Protein AF-A0A3B9AC99-F1 (afdb_monomer_lite)

Foldseek 3Di:
DQFLDADDDPDDDDDPDPDDDPDPPDPPVCVVVVVLVVVLVVLLPDPDAFERAGPHHQHDVSVSVQVSHPHYHD

Secondary structure (DSSP, 8-state):
--EEE-----SS---S--S----SSS-HHHHHHHHHHHHHHHHHT-SS--EEE--SEE-THHHHHHHH-SEEE-

Radius of gyration: 14.72 Å; chains: 1; bounding box: 27×38×33 Å

Sequence (74 aa):
GKSFCAGANFGGDDAIDKKEDNDPEDNAFKKRSGRLYSEAVRLFRAKKPVVCAVQGAAIGGGLGLALVGDFRVA

pLDDT: mean 82.59, std 16.37, range [46.97, 97.44]

Structure (mmCIF, N/CA/C/O backbone):
data_AF-A0A3B9AC99-F1
#
_entry.id   AF-A0A3B9AC99-F1
#
loop_
_atom_site.group_PDB
_atom_site.id
_atom_site.type_symbol
_atom_site.label_atom_id
_atom_site.label_alt_id
_atom_site.label_comp_id
_atom_site.label_asym_id
_atom_site.label_entity_id
_atom_site.label_seq_id
_atom_site.pdbx_PDB_ins_code
_atom_site.Cartn_x
_atom_site.Cartn_y
_atom_site.Cartn_z
_atom_site.occupancy
_atom_site.B_iso_or_equiv
_atom_site.auth_seq_id
_atom_site.auth_comp_id
_atom_site.auth_asym_id
_atom_site.auth_atom_id
_atom_site.pdbx_PDB_model_num
ATOM 1 N N . GLY A 1 1 ? -10.979 -5.370 -8.888 1.00 78.69 1 GLY A N 1
ATOM 2 C CA . GLY A 1 1 ? -10.193 -5.363 -10.143 1.00 78.69 1 GLY A CA 1
ATOM 3 C C . GLY A 1 1 ? -9.120 -6.431 -10.064 1.00 78.69 1 GLY A C 1
ATOM 4 O O . GLY A 1 1 ? -9.079 -7.128 -9.065 1.00 78.69 1 GLY A O 1
ATOM 5 N N . LYS A 1 2 ? -8.262 -6.580 -11.083 1.00 92.25 2 LYS A N 1
ATOM 6 C CA . LYS A 1 2 ? -7.163 -7.574 -11.050 1.00 92.25 2 LYS A CA 1
ATOM 7 C C . LYS A 1 2 ? -6.040 -7.205 -10.068 1.00 92.25 2 LYS A C 1
ATOM 9 O O . LYS A 1 2 ? -5.354 -8.078 -9.550 1.00 92.25 2 LYS A O 1
ATOM 14 N N . SER A 1 3 ? -5.869 -5.915 -9.802 1.00 94.75 3 SER A N 1
ATOM 15 C CA . SER A 1 3 ? -4.889 -5.386 -8.853 1.00 94.75 3 SER A CA 1
ATOM 16 C C . SER A 1 3 ? -5.587 -4.447 -7.874 1.00 94.75 3 SER A C 1
ATOM 18 O O . SER A 1 3 ? -6.565 -3.794 -8.247 1.00 94.75 3 SER A O 1
ATOM 20 N N . PHE A 1 4 ? -5.076 -4.380 -6.645 1.00 95.75 4 PHE A N 1
ATOM 21 C CA . PHE A 1 4 ? -5.453 -3.351 -5.679 1.00 95.75 4 PHE A CA 1
ATOM 22 C C . PHE A 1 4 ? -4.815 -2.015 -6.074 1.00 95.75 4 PHE A C 1
ATOM 24 O O . PHE A 1 4 ? -5.513 -1.029 -6.287 1.00 95.75 4 PHE A O 1
ATOM 31 N N . CYS A 1 5 ? -3.488 -2.002 -6.238 1.00 94.81 5 CYS A N 1
ATOM 32 C CA . CYS A 1 5 ? -2.736 -0.838 -6.697 1.00 94.81 5 CYS A CA 1
ATOM 33 C C . CYS A 1 5 ? -1.414 -1.279 -7.343 1.00 94.81 5 CYS A C 1
ATOM 35 O O . CYS A 1 5 ? -0.653 -2.039 -6.746 1.00 94.81 5 CYS A O 1
ATOM 37 N N . ALA A 1 6 ? -1.130 -0.788 -8.552 1.00 94.12 6 ALA A N 1
ATOM 38 C CA . ALA A 1 6 ? 0.036 -1.184 -9.349 1.00 94.12 6 ALA A CA 1
ATOM 39 C C . ALA A 1 6 ? 1.249 -0.236 -9.218 1.00 94.12 6 ALA A C 1
ATOM 41 O O . ALA A 1 6 ? 2.222 -0.381 -9.953 1.00 94.12 6 ALA A O 1
ATOM 42 N N . GLY A 1 7 ? 1.210 0.717 -8.282 1.00 90.06 7 GLY A N 1
ATOM 43 C CA . GLY A 1 7 ? 2.289 1.683 -8.066 1.00 90.06 7 GLY A CA 1
ATOM 44 C C . GLY A 1 7 ? 2.149 2.956 -8.904 1.00 90.06 7 GLY A C 1
ATOM 45 O O . GLY A 1 7 ? 1.080 3.259 -9.432 1.00 90.06 7 GLY A O 1
ATOM 46 N N . ALA A 1 8 ? 3.223 3.743 -8.954 1.00 85.12 8 ALA A N 1
ATOM 47 C CA . ALA A 1 8 ? 3.236 5.020 -9.658 1.00 85.12 8 ALA A CA 1
ATOM 48 C C . ALA A 1 8 ? 3.330 4.824 -11.179 1.00 85.12 8 ALA A C 1
ATOM 50 O O . ALA A 1 8 ? 3.996 3.907 -11.659 1.00 85.12 8 ALA A O 1
ATOM 51 N N . ASN A 1 9 ? 2.685 5.715 -11.933 1.00 83.44 9 ASN A N 1
ATOM 52 C CA . ASN A 1 9 ? 2.815 5.755 -13.384 1.00 83.44 9 ASN A CA 1
ATOM 53 C C . ASN A 1 9 ? 4.107 6.492 -13.773 1.00 83.44 9 ASN A C 1
ATOM 55 O O . ASN A 1 9 ? 4.237 7.689 -13.521 1.00 83.44 9 ASN A 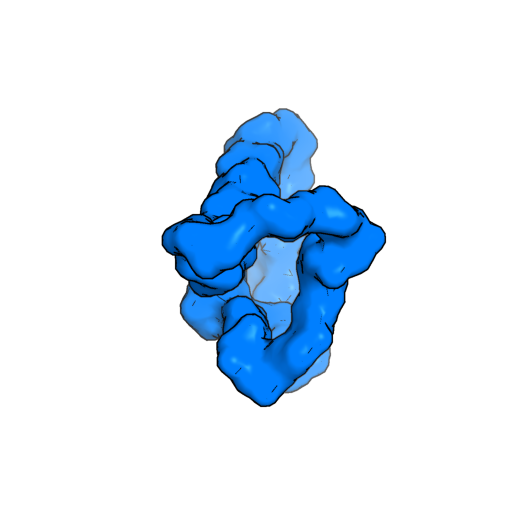O 1
ATOM 59 N N . PHE A 1 10 ? 5.044 5.775 -14.397 1.00 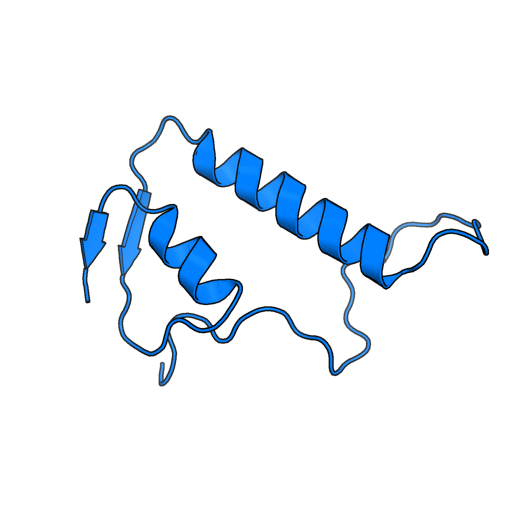77.88 10 PHE A N 1
ATOM 60 C CA . PHE A 1 10 ? 6.287 6.333 -14.948 1.00 77.88 10 PHE A CA 1
ATOM 61 C C . PHE A 1 10 ? 6.269 6.439 -16.482 1.00 77.88 10 PHE A C 1
ATOM 63 O O . PHE A 1 10 ? 7.234 6.925 -17.063 1.00 77.88 10 PHE A O 1
ATOM 70 N N . GLY A 1 11 ? 5.209 5.949 -17.136 1.00 71.81 11 GLY A N 1
ATOM 71 C CA . GLY A 1 11 ? 5.173 5.687 -18.577 1.00 71.81 11 GLY A CA 1
ATOM 72 C C . GLY A 1 11 ? 4.311 6.634 -19.413 1.00 71.81 11 GLY A C 1
ATOM 73 O O . GLY A 1 11 ? 4.162 6.382 -20.603 1.00 71.81 11 GLY A O 1
ATOM 74 N N . GLY A 1 12 ? 3.723 7.691 -18.847 1.00 57.84 12 GLY A N 1
ATOM 75 C CA . GLY A 1 12 ? 2.836 8.566 -19.615 1.00 57.84 12 GLY A CA 1
ATOM 76 C C . GLY A 1 12 ? 2.629 9.944 -19.000 1.00 57.84 12 GLY A C 1
ATOM 77 O O . GLY A 1 12 ? 2.654 10.104 -17.782 1.00 57.84 12 GLY A O 1
ATOM 78 N N . ASP A 1 13 ? 2.424 10.908 -19.889 1.00 64.12 13 ASP A N 1
ATOM 79 C CA . ASP A 1 13 ? 2.396 12.370 -19.750 1.00 64.12 13 ASP A CA 1
ATOM 80 C C . ASP A 1 13 ? 1.278 12.964 -18.849 1.00 64.12 13 ASP A C 1
ATOM 82 O O . ASP A 1 13 ? 0.851 14.102 -19.034 1.00 64.12 13 ASP A O 1
ATOM 86 N N . ASP A 1 14 ? 0.787 12.236 -17.841 1.00 55.88 14 ASP A N 1
ATOM 87 C CA . ASP A 1 14 ? -0.356 12.667 -17.025 1.00 55.88 14 ASP A CA 1
ATOM 88 C C . ASP A 1 14 ? 0.038 13.395 -15.722 1.00 55.88 14 ASP A C 1
ATOM 90 O O . ASP A 1 14 ? 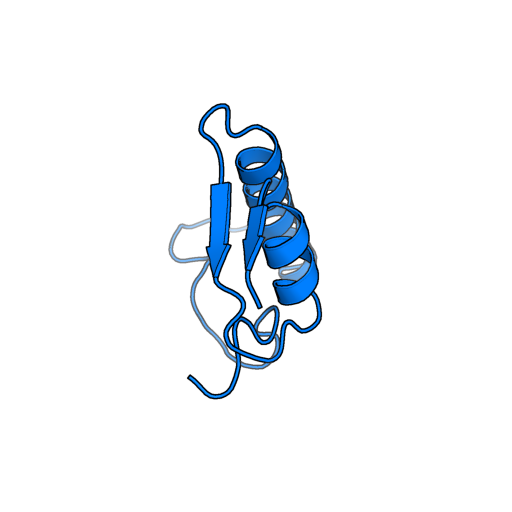0.353 12.816 -14.680 1.00 55.88 14 ASP A O 1
ATOM 94 N N . ALA A 1 15 ? -0.016 14.727 -15.814 1.00 52.84 15 ALA A N 1
ATOM 95 C CA . ALA A 1 15 ? -1.010 15.560 -15.121 1.00 52.84 15 ALA A CA 1
ATOM 96 C C . ALA A 1 15 ? -1.100 15.546 -13.576 1.00 52.84 15 ALA A C 1
ATOM 98 O O . ALA A 1 15 ? -2.194 15.654 -13.024 1.00 52.84 15 ALA A O 1
ATOM 99 N N . ILE A 1 16 ? 0.024 15.553 -12.851 1.00 52.25 16 ILE A N 1
ATOM 100 C CA . ILE A 1 16 ? 0.043 16.173 -11.498 1.00 52.25 16 ILE A CA 1
ATOM 101 C C . ILE A 1 16 ? 0.399 17.678 -11.596 1.00 52.25 16 ILE A C 1
ATOM 103 O O . ILE A 1 16 ? 0.258 18.430 -10.635 1.00 52.25 16 ILE A O 1
ATOM 107 N N . ASP A 1 17 ? 0.780 18.148 -12.788 1.00 49.62 17 ASP A N 1
ATOM 108 C CA . ASP A 1 17 ? 1.204 19.520 -13.071 1.00 49.62 17 ASP A CA 1
ATOM 109 C C . ASP A 1 17 ? 0.327 20.173 -14.151 1.00 49.62 17 ASP A C 1
ATOM 111 O O . ASP A 1 17 ? 0.679 20.223 -15.323 1.00 49.62 17 ASP A O 1
ATOM 115 N N . LYS A 1 18 ? -0.829 20.711 -13.754 1.00 46.97 18 LYS A N 1
ATOM 116 C CA . LYS A 1 18 ? -1.450 21.846 -14.463 1.00 46.97 18 LYS A CA 1
ATOM 117 C C . LYS A 1 18 ? -1.578 23.047 -13.533 1.00 46.97 18 LYS A C 1
ATOM 119 O O . LYS A 1 18 ? -2.640 23.656 -13.443 1.00 46.97 18 LYS A O 1
ATOM 124 N N . LYS A 1 19 ? -0.500 23.368 -12.818 1.00 47.91 19 LYS A N 1
ATOM 125 C CA . LYS A 1 19 ? -0.257 24.726 -12.330 1.00 47.91 19 LYS A CA 1
ATOM 126 C C . LYS A 1 19 ? 1.210 25.075 -12.542 1.00 47.91 19 LYS A C 1
ATOM 128 O O . LYS A 1 19 ? 2.091 24.290 -12.201 1.00 47.91 19 LYS A O 1
ATOM 133 N N . GLU A 1 20 ? 1.347 26.206 -13.222 1.00 58.44 20 GLU A N 1
ATOM 134 C CA . GLU A 1 20 ? 2.516 27.014 -13.556 1.00 58.44 20 GLU A CA 1
ATOM 135 C C . GLU A 1 20 ? 3.660 26.853 -12.560 1.00 58.44 20 GLU A C 1
ATOM 137 O O . GLU A 1 20 ? 3.402 26.917 -11.369 1.00 58.44 20 GLU A O 1
ATOM 142 N N . ASP A 1 21 ? 4.888 26.659 -13.051 1.00 49.47 21 ASP A N 1
ATOM 143 C CA . ASP A 1 21 ? 6.101 27.234 -12.454 1.00 49.47 21 ASP A CA 1
ATOM 144 C C . ASP A 1 21 ? 7.279 27.046 -13.425 1.00 49.47 21 ASP A C 1
ATOM 146 O O . ASP A 1 21 ? 7.651 25.926 -13.780 1.00 49.47 21 ASP A O 1
ATOM 150 N N . ASN A 1 22 ? 7.826 28.170 -13.885 1.00 53.88 22 ASN A N 1
ATOM 151 C CA . ASN A 1 22 ? 8.900 28.289 -14.871 1.00 53.88 22 ASN A CA 1
ATOM 152 C C . ASN A 1 22 ? 10.282 28.076 -14.222 1.00 53.88 22 ASN A C 1
ATOM 154 O O . ASN A 1 22 ? 11.074 29.015 -14.179 1.00 53.88 22 ASN A O 1
ATOM 158 N N . ASP A 1 23 ? 10.572 26.881 -13.700 1.00 52.81 23 ASP A N 1
ATOM 159 C CA . ASP A 1 23 ? 11.917 26.553 -13.198 1.00 52.81 23 ASP A CA 1
ATOM 160 C C . ASP A 1 23 ? 12.544 25.395 -14.005 1.00 52.81 23 ASP A C 1
ATOM 162 O O . ASP A 1 23 ? 12.076 24.255 -13.899 1.00 52.81 23 ASP A O 1
ATOM 166 N N . PRO A 1 24 ? 13.551 25.658 -14.864 1.00 55.09 24 PRO A N 1
ATOM 167 C CA . PRO A 1 24 ? 14.132 24.655 -15.758 1.00 55.09 24 PRO A CA 1
ATOM 168 C C . PRO A 1 24 ? 15.050 23.632 -15.072 1.00 55.09 24 PRO A C 1
ATOM 170 O O . PRO A 1 24 ? 15.402 22.636 -15.704 1.00 55.09 24 PRO A O 1
ATOM 173 N N . GLU A 1 25 ? 15.476 23.863 -13.824 1.00 55.81 25 GLU A N 1
ATOM 174 C CA . GLU A 1 25 ? 16.585 23.105 -13.215 1.00 55.81 25 GLU A CA 1
ATOM 175 C C . GLU A 1 25 ? 16.154 22.001 -12.233 1.00 55.81 25 GLU A C 1
ATOM 177 O O . GLU A 1 25 ? 16.953 21.119 -11.900 1.00 55.81 25 GLU A O 1
ATOM 182 N N . ASP A 1 26 ? 14.889 21.973 -11.800 1.00 54.88 26 ASP A N 1
ATOM 183 C CA . ASP A 1 26 ? 14.438 21.030 -10.774 1.00 54.88 26 ASP A CA 1
ATOM 184 C C . ASP A 1 26 ? 13.761 19.796 -11.401 1.00 54.88 26 ASP A C 1
ATOM 186 O O . ASP A 1 26 ? 12.619 19.816 -11.863 1.00 54.88 26 ASP A O 1
ATOM 190 N N . ASN A 1 27 ? 14.508 18.686 -11.438 1.00 70.12 27 ASN A N 1
ATOM 191 C CA . ASN A 1 27 ? 14.119 17.404 -12.032 1.00 70.12 27 ASN A CA 1
ATOM 192 C C . ASN A 1 27 ? 12.634 17.054 -11.797 1.00 70.12 27 ASN A C 1
ATOM 194 O O . ASN A 1 27 ? 12.228 16.729 -10.677 1.00 70.12 27 ASN A O 1
ATOM 198 N N . ALA A 1 28 ? 11.829 17.002 -12.864 1.00 69.19 28 ALA A N 1
ATOM 199 C CA . ALA A 1 28 ? 10.394 16.689 -12.805 1.00 69.19 28 ALA A CA 1
ATOM 200 C C . ALA A 1 28 ? 10.071 15.370 -12.064 1.00 69.19 28 ALA A C 1
ATOM 202 O O . ALA A 1 28 ? 8.978 15.183 -11.523 1.00 69.19 28 ALA A O 1
ATOM 203 N N . PHE A 1 29 ? 11.020 14.431 -12.020 1.00 70.31 29 PHE A N 1
ATOM 204 C CA . PHE A 1 29 ? 10.937 13.204 -11.224 1.00 70.31 29 PHE A CA 1
ATOM 205 C C . PHE A 1 29 ? 10.986 13.462 -9.707 1.00 70.31 29 PHE A C 1
ATOM 207 O O . PHE A 1 29 ? 10.205 12.883 -8.949 1.00 70.31 29 PHE A O 1
ATOM 214 N N . LYS A 1 30 ? 11.865 14.364 -9.259 1.00 74.12 30 LYS A N 1
ATOM 215 C CA . LYS A 1 30 ? 12.027 14.757 -7.854 1.00 74.12 30 LYS A CA 1
ATOM 216 C C 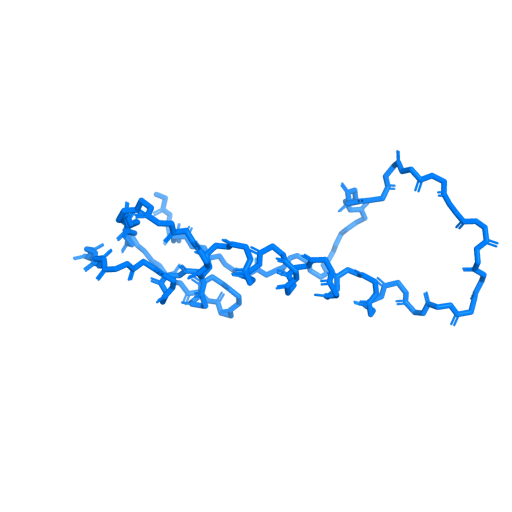. LYS A 1 30 ? 10.790 15.504 -7.352 1.00 74.12 30 LYS A C 1
ATOM 218 O O . LYS A 1 30 ? 10.301 15.186 -6.271 1.00 74.12 30 LYS A O 1
ATOM 223 N N . LYS A 1 31 ? 10.210 16.398 -8.166 1.00 73.75 31 LYS A N 1
ATOM 224 C CA . LYS A 1 31 ? 8.961 17.121 -7.841 1.00 73.75 31 LYS A CA 1
ATOM 225 C C . LYS A 1 31 ? 7.757 16.173 -7.722 1.00 73.75 31 LYS A C 1
ATOM 227 O O . LYS A 1 31 ? 6.996 16.249 -6.757 1.00 73.75 31 LYS A O 1
ATOM 232 N N . ARG A 1 32 ? 7.610 15.221 -8.657 1.00 74.00 32 ARG A N 1
ATOM 233 C CA . ARG A 1 32 ? 6.572 14.169 -8.598 1.00 74.00 32 ARG A CA 1
ATOM 234 C C . ARG A 1 32 ? 6.727 13.274 -7.371 1.00 74.00 32 ARG A C 1
ATOM 236 O O . ARG A 1 32 ? 5.764 13.088 -6.631 1.00 74.00 32 ARG A O 1
ATOM 243 N N . SER A 1 33 ? 7.938 12.786 -7.123 1.00 79.50 33 SER A N 1
ATOM 244 C CA . SER A 1 33 ? 8.234 11.948 -5.958 1.00 79.50 33 SER A CA 1
ATOM 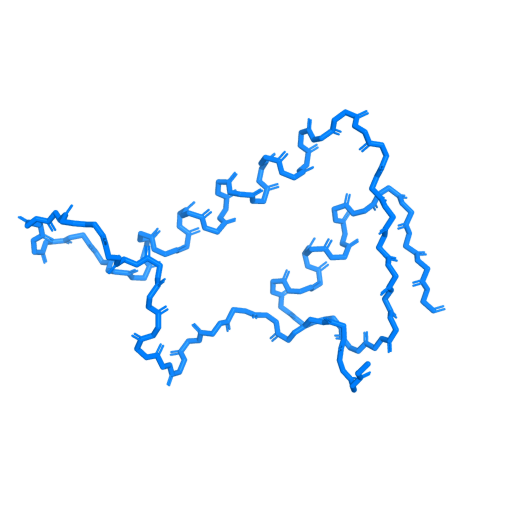245 C C . SER A 1 33 ? 7.991 12.701 -4.649 1.00 79.50 33 SER A C 1
ATOM 247 O O . SER A 1 33 ? 7.363 12.160 -3.745 1.00 79.50 33 SER A O 1
ATOM 249 N N . GLY A 1 34 ? 8.402 13.970 -4.565 1.00 83.44 34 GLY A N 1
ATOM 250 C CA . GLY A 1 34 ? 8.183 14.819 -3.394 1.00 83.44 34 GLY A CA 1
ATOM 251 C C . GLY A 1 34 ? 6.705 14.958 -3.028 1.00 83.44 34 GLY A C 1
ATOM 252 O O . GLY A 1 34 ? 6.350 14.771 -1.866 1.00 83.44 34 GLY A O 1
ATOM 253 N N . ARG A 1 35 ? 5.827 15.190 -4.014 1.00 82.00 35 ARG A N 1
ATOM 254 C CA . ARG A 1 35 ? 4.373 15.247 -3.778 1.00 82.00 35 ARG A CA 1
ATOM 255 C C . ARG A 1 35 ? 3.766 13.898 -3.393 1.00 82.00 35 ARG A C 1
ATOM 257 O O . ARG A 1 35 ? 2.920 13.840 -2.507 1.00 82.00 35 ARG A O 1
ATOM 264 N N . LEU A 1 36 ? 4.208 12.801 -4.011 1.00 84.50 36 LEU A N 1
ATOM 265 C CA . LEU A 1 36 ? 3.764 11.460 -3.611 1.00 84.50 36 LEU A CA 1
ATOM 266 C C . LEU A 1 36 ? 4.126 11.171 -2.148 1.00 84.50 36 LEU A C 1
ATOM 268 O O . LEU A 1 36 ? 3.289 10.687 -1.388 1.00 84.50 36 LEU A O 1
ATOM 272 N N . TYR A 1 37 ? 5.344 11.522 -1.731 1.00 85.00 37 TYR A N 1
ATOM 273 C CA . TYR A 1 37 ? 5.767 11.364 -0.343 1.00 85.00 37 TYR A CA 1
ATOM 274 C C . TYR A 1 37 ? 5.040 12.318 0.613 1.00 85.00 37 TYR A C 1
ATOM 276 O O . TYR A 1 37 ? 4.690 11.893 1.714 1.00 85.00 37 TYR A O 1
ATOM 284 N N . SER A 1 38 ? 4.747 13.566 0.222 1.00 89.00 38 SER A N 1
ATOM 285 C CA . SER A 1 38 ? 3.977 14.485 1.076 1.00 89.00 38 SER A CA 1
ATOM 286 C C . SER A 1 38 ? 2.562 13.970 1.337 1.00 89.00 38 SER A C 1
ATOM 288 O O . SER A 1 38 ? 2.086 14.009 2.474 1.00 89.00 38 SER A O 1
ATOM 290 N N . GLU A 1 39 ? 1.910 13.419 0.312 1.00 90.81 39 GLU A N 1
ATOM 291 C CA . GLU A 1 39 ? 0.596 12.791 0.453 1.00 90.81 39 GLU A CA 1
ATOM 292 C C . GLU A 1 39 ? 0.657 11.501 1.277 1.00 90.81 39 GLU A C 1
ATOM 294 O O . GLU A 1 39 ? -0.213 11.272 2.118 1.00 90.81 39 GLU A O 1
ATOM 299 N N . ALA A 1 40 ? 1.712 10.696 1.122 1.00 89.62 40 ALA A N 1
ATOM 300 C CA . ALA A 1 40 ? 1.927 9.519 1.961 1.00 89.62 40 ALA A CA 1
ATOM 301 C C . ALA A 1 40 ? 2.056 9.900 3.447 1.00 89.62 40 ALA A C 1
ATOM 303 O O . ALA A 1 40 ? 1.395 9.308 4.297 1.00 89.62 40 ALA A O 1
ATOM 304 N N . VAL A 1 41 ? 2.835 10.938 3.774 1.00 92.62 41 VAL A N 1
ATOM 305 C CA . VAL A 1 41 ? 2.956 11.449 5.152 1.00 92.62 41 VAL A CA 1
ATOM 306 C C . VAL A 1 41 ? 1.610 11.951 5.679 1.00 92.62 41 VAL A C 1
ATOM 308 O O . VAL A 1 41 ? 1.283 11.720 6.844 1.00 92.62 41 VAL A O 1
ATOM 311 N N . ARG A 1 42 ? 0.802 12.616 4.843 1.00 93.44 42 ARG A N 1
ATOM 312 C CA . ARG A 1 42 ? -0.551 13.053 5.223 1.00 93.44 42 ARG A CA 1
ATOM 313 C C . ARG A 1 42 ? -1.448 11.865 5.576 1.00 93.44 42 ARG A C 1
ATOM 315 O O . ARG A 1 42 ? -2.178 11.933 6.561 1.00 93.44 42 ARG A O 1
ATOM 322 N N . LEU A 1 43 ? -1.367 10.793 4.795 1.00 91.88 43 LEU A N 1
ATOM 323 C CA . LEU A 1 43 ? -2.077 9.534 5.010 1.00 91.88 43 LEU A CA 1
ATOM 324 C C . LEU A 1 43 ? -1.657 8.849 6.323 1.00 91.88 43 LEU A C 1
ATOM 326 O O . LEU A 1 43 ? -2.525 8.516 7.121 1.00 91.88 43 LEU A O 1
ATOM 330 N N . PHE A 1 44 ? -0.356 8.754 6.616 1.00 91.06 44 PHE A N 1
ATOM 331 C CA . PHE A 1 44 ? 0.146 8.228 7.899 1.00 91.06 44 PHE A CA 1
ATOM 332 C C . PHE A 1 44 ? -0.257 9.066 9.120 1.00 91.06 44 PHE A C 1
ATOM 334 O O . PHE A 1 44 ? -0.311 8.560 10.236 1.00 91.06 44 PHE A O 1
ATOM 341 N N . ARG A 1 45 ? -0.524 10.362 8.933 1.00 95.06 45 ARG A N 1
ATOM 342 C CA . ARG A 1 45 ? -0.986 11.270 9.996 1.00 95.06 45 ARG A CA 1
ATOM 343 C C . ARG A 1 45 ? -2.505 11.257 10.184 1.00 95.06 45 ARG A C 1
ATOM 345 O O . ARG A 1 45 ? -3.016 12.031 11.000 1.00 95.06 45 ARG A O 1
ATOM 352 N N . ALA A 1 46 ? -3.242 10.449 9.422 1.00 94.75 46 ALA A N 1
ATOM 353 C CA . ALA A 1 46 ? -4.687 10.367 9.549 1.00 94.75 46 ALA A CA 1
ATOM 354 C C . ALA A 1 46 ? -5.070 9.908 10.965 1.00 94.75 46 ALA A C 1
ATOM 356 O O . ALA A 1 46 ? -4.636 8.870 11.442 1.00 94.75 46 ALA A O 1
ATOM 357 N N . LYS A 1 47 ? -5.909 10.697 11.647 1.00 96.06 47 LYS A N 1
ATOM 358 C CA . LYS A 1 47 ? -6.447 10.338 12.974 1.00 96.06 47 LYS A CA 1
ATOM 359 C C . LYS A 1 47 ? -7.665 9.415 12.896 1.00 96.06 47 LYS A C 1
ATOM 361 O O . LYS A 1 47 ? -8.104 8.888 13.911 1.00 96.06 47 LYS A O 1
ATOM 366 N N . LYS A 1 48 ? -8.268 9.302 11.711 1.00 96.44 48 LYS A N 1
ATOM 367 C CA . LYS A 1 48 ? -9.400 8.408 11.462 1.00 96.44 48 LYS A CA 1
ATOM 368 C C . LYS A 1 48 ? -8.838 7.042 11.063 1.00 96.44 48 LYS A C 1
ATOM 370 O O . LYS A 1 48 ? -7.971 7.049 10.191 1.00 96.44 48 LYS A O 1
ATOM 375 N N . PRO A 1 49 ? -9.345 5.928 11.621 1.00 96.19 49 PRO A N 1
ATOM 376 C CA . PRO A 1 49 ? -8.913 4.599 11.213 1.00 96.19 49 PRO A CA 1
ATOM 377 C C . PRO A 1 49 ? -9.065 4.396 9.704 1.00 96.19 49 PRO A C 1
ATOM 379 O O . PRO A 1 49 ? -10.112 4.714 9.130 1.00 96.19 49 PRO A O 1
ATOM 382 N N . VAL A 1 50 ? -8.028 3.862 9.069 1.00 96.06 50 VAL A N 1
ATOM 383 C CA . VAL A 1 50 ? -7.962 3.581 7.636 1.00 96.06 50 VAL A CA 1
ATOM 384 C C . VAL A 1 50 ? -8.066 2.074 7.421 1.00 96.06 50 VAL A C 1
ATOM 386 O O . VAL A 1 50 ? -7.261 1.297 7.933 1.00 96.06 50 VAL A O 1
ATOM 389 N N . VAL A 1 51 ? -9.053 1.657 6.628 1.00 97.00 51 VAL A N 1
ATOM 390 C CA . VAL A 1 51 ? -9.230 0.256 6.224 1.00 97.00 51 VAL A CA 1
ATOM 391 C C . VAL A 1 51 ? -8.823 0.100 4.764 1.00 97.00 51 VAL A C 1
ATOM 393 O O . VAL A 1 51 ? -9.429 0.698 3.874 1.00 97.00 51 VAL A O 1
ATOM 396 N N . CYS A 1 52 ? -7.813 -0.727 4.508 1.00 97.25 52 CYS A N 1
ATOM 397 C CA . CYS A 1 52 ? -7.385 -1.092 3.164 1.00 97.25 52 CYS A CA 1
ATOM 398 C C . CYS A 1 52 ? -8.019 -2.428 2.751 1.00 97.25 52 CYS A C 1
ATOM 400 O O . CYS A 1 52 ? -7.664 -3.477 3.287 1.00 97.25 52 CYS A O 1
ATOM 402 N N . ALA A 1 53 ? -8.930 -2.387 1.775 1.00 97.44 53 ALA A N 1
ATOM 403 C CA . ALA A 1 53 ? -9.512 -3.572 1.139 1.00 97.44 53 ALA A CA 1
ATOM 404 C C . ALA A 1 53 ? -8.646 -4.021 -0.057 1.00 97.44 53 ALA A C 1
ATOM 406 O O . ALA A 1 53 ? -8.814 -3.556 -1.187 1.00 97.44 53 ALA A O 1
ATOM 407 N N . VAL A 1 54 ? -7.685 -4.903 0.205 1.00 96.88 54 VAL A N 1
ATOM 408 C CA . VAL A 1 54 ? -6.623 -5.340 -0.710 1.00 96.88 54 VAL A CA 1
ATOM 409 C C . VAL A 1 54 ? -7.068 -6.558 -1.532 1.00 96.88 54 VAL A C 1
ATOM 411 O O . VAL A 1 54 ? -6.522 -7.644 -1.416 1.00 96.88 54 VAL A O 1
ATOM 414 N N . GLN A 1 55 ? -8.042 -6.368 -2.425 1.00 96.56 55 GLN A N 1
ATOM 415 C CA . GLN A 1 55 ? -8.631 -7.432 -3.265 1.00 96.56 55 GLN A CA 1
ATOM 416 C C . GLN A 1 55 ? -7.737 -7.889 -4.449 1.00 96.56 55 GLN A C 1
ATOM 418 O O . GLN A 1 55 ? -8.211 -8.344 -5.488 1.00 96.56 55 GLN A O 1
ATOM 423 N N . GLY A 1 56 ? -6.425 -7.675 -4.382 1.00 96.50 56 GLY A N 1
ATOM 424 C CA . GLY A 1 56 ? -5.517 -8.014 -5.476 1.00 96.50 56 GLY A CA 1
ATOM 425 C C . GLY A 1 56 ? -4.109 -7.481 -5.262 1.00 96.50 56 GLY A C 1
ATOM 426 O O . GLY A 1 56 ? -3.790 -6.930 -4.213 1.00 96.50 56 GLY A O 1
ATOM 427 N N . ALA A 1 57 ? -3.260 -7.611 -6.283 1.00 97.06 57 ALA A N 1
ATOM 428 C CA . ALA A 1 57 ? -1.847 -7.252 -6.172 1.00 97.06 57 ALA A CA 1
ATOM 429 C C . ALA A 1 57 ? -1.637 -5.787 -5.733 1.00 97.06 57 ALA A C 1
ATOM 431 O O . ALA A 1 57 ? -2.221 -4.864 -6.314 1.00 97.06 57 ALA A O 1
ATOM 432 N N . ALA A 1 58 ? -0.776 -5.599 -4.731 1.00 97.00 58 ALA A N 1
ATOM 433 C CA . ALA A 1 58 ? -0.300 -4.311 -4.239 1.00 97.00 58 ALA A CA 1
ATOM 434 C C . ALA A 1 58 ? 1.204 -4.196 -4.544 1.00 97.00 58 ALA A C 1
ATOM 436 O O . ALA A 1 58 ? 2.015 -4.884 -3.929 1.00 97.00 58 ALA A O 1
ATOM 437 N N . ILE A 1 59 ? 1.576 -3.378 -5.532 1.00 94.81 59 ILE A N 1
ATOM 438 C CA . ILE A 1 59 ? 2.924 -3.361 -6.125 1.00 94.81 59 ILE A CA 1
ATOM 439 C C . ILE A 1 59 ? 3.568 -1.983 -5.944 1.00 94.81 59 ILE A C 1
ATOM 441 O O . ILE A 1 59 ? 2.928 -0.952 -6.160 1.00 94.81 59 ILE A O 1
ATOM 445 N N . GLY A 1 60 ? 4.848 -1.952 -5.555 1.00 93.00 60 GLY A N 1
ATOM 446 C CA . GLY A 1 60 ? 5.624 -0.717 -5.400 1.00 93.00 60 GLY A CA 1
ATOM 447 C C . GLY A 1 60 ? 4.967 0.260 -4.422 1.00 93.00 60 GLY A C 1
ATOM 448 O O . GLY A 1 60 ? 4.637 -0.108 -3.296 1.00 93.00 60 GLY A O 1
ATOM 449 N N . GLY A 1 61 ? 4.710 1.496 -4.864 1.00 90.75 61 GLY A N 1
ATOM 450 C CA . GLY A 1 61 ? 3.973 2.486 -4.065 1.00 90.75 61 GLY A CA 1
ATOM 451 C C . GLY A 1 61 ? 2.586 2.008 -3.604 1.00 90.75 61 GLY A C 1
ATOM 452 O O . GLY A 1 61 ? 2.120 2.426 -2.548 1.00 90.75 61 GLY A O 1
ATOM 453 N N . GLY A 1 62 ? 1.959 1.073 -4.330 1.00 93.88 62 GLY A N 1
ATOM 454 C CA . GLY A 1 62 ? 0.695 0.448 -3.940 1.00 93.88 62 GLY A CA 1
ATOM 455 C C . GLY A 1 62 ? 0.797 -0.466 -2.718 1.00 93.88 62 GLY A C 1
ATOM 456 O O . GLY A 1 62 ? -0.146 -0.529 -1.932 1.00 93.88 62 GLY A O 1
ATOM 457 N N . LEU A 1 63 ? 1.947 -1.118 -2.510 1.00 95.12 63 LEU A N 1
ATOM 458 C CA . LEU A 1 63 ? 2.235 -1.839 -1.266 1.00 95.12 63 LEU A CA 1
ATOM 459 C C . LEU A 1 63 ? 2.394 -0.854 -0.106 1.00 95.12 63 LEU A C 1
ATOM 461 O O . LEU A 1 63 ? 1.813 -1.057 0.954 1.00 95.12 63 LEU A O 1
ATOM 465 N N . GLY A 1 64 ? 3.118 0.247 -0.333 1.00 93.56 64 GLY A N 1
ATOM 466 C CA . GLY A 1 64 ? 3.234 1.334 0.641 1.00 93.56 64 GLY A CA 1
ATOM 467 C C . GLY A 1 64 ? 1.866 1.874 1.065 1.00 93.56 64 GLY A C 1
ATOM 468 O O . GLY A 1 64 ? 1.608 2.013 2.256 1.00 93.56 64 GLY A O 1
ATOM 469 N N . LEU A 1 65 ? 0.957 2.085 0.107 1.00 93.44 65 LEU A N 1
ATOM 470 C CA . LEU A 1 65 ? -0.415 2.508 0.386 1.00 93.44 65 LEU A CA 1
ATOM 471 C C . LEU A 1 65 ? -1.199 1.474 1.207 1.00 93.44 65 LEU A C 1
ATOM 473 O O . LEU A 1 65 ? -1.917 1.858 2.123 1.00 93.44 65 LEU A O 1
ATOM 477 N N . ALA A 1 66 ? -1.056 0.176 0.923 1.00 96.12 66 ALA A N 1
ATOM 478 C CA . ALA A 1 66 ? -1.693 -0.861 1.735 1.00 96.12 66 ALA A CA 1
ATOM 479 C C . ALA A 1 66 ? -1.181 -0.841 3.188 1.00 96.12 66 ALA A C 1
ATOM 481 O O . ALA A 1 66 ? -1.958 -1.031 4.120 1.00 96.12 66 ALA A O 1
ATOM 482 N N . LEU A 1 67 ? 0.114 -0.574 3.389 1.00 94.25 67 LEU A N 1
ATOM 483 C CA . LEU A 1 67 ? 0.742 -0.517 4.713 1.00 94.25 67 LEU A CA 1
ATOM 484 C C . LEU A 1 67 ? 0.331 0.701 5.550 1.00 94.25 67 LEU A C 1
ATOM 486 O O . LEU A 1 67 ? 0.439 0.632 6.771 1.00 94.25 67 LEU A O 1
ATOM 490 N N . VAL A 1 68 ? -0.172 1.773 4.927 1.00 94.88 68 VAL A N 1
ATOM 491 C CA . VAL A 1 68 ? -0.767 2.913 5.647 1.00 94.88 68 VAL A CA 1
ATOM 492 C C . VAL A 1 68 ? -2.003 2.489 6.444 1.00 94.88 68 VAL A C 1
ATOM 494 O O . VAL A 1 68 ? -2.258 3.058 7.499 1.00 94.88 68 VAL A O 1
ATOM 497 N N . GLY A 1 69 ? -2.790 1.531 5.942 1.00 95.12 69 GLY A N 1
ATOM 498 C CA . GLY A 1 69 ? -4.023 1.109 6.601 1.00 95.12 69 GLY A CA 1
ATOM 499 C C . GLY A 1 69 ? -3.765 0.500 7.975 1.00 95.12 69 GLY A C 1
ATOM 500 O O . GLY A 1 69 ? -2.945 -0.413 8.098 1.00 95.12 69 GLY A O 1
ATOM 501 N N . ASP A 1 70 ? -4.514 0.949 8.982 1.00 95.56 70 ASP A N 1
ATOM 502 C CA . ASP A 1 70 ? -4.538 0.336 10.314 1.00 95.56 70 ASP A CA 1
ATOM 503 C C . ASP A 1 70 ? -5.023 -1.115 10.225 1.00 95.56 70 ASP A C 1
ATOM 505 O O . ASP A 1 70 ? -4.468 -2.020 10.848 1.00 95.56 70 ASP A O 1
ATOM 509 N N . PHE A 1 71 ? -6.034 -1.339 9.380 1.00 96.62 71 PHE A N 1
ATOM 510 C CA . PHE A 1 71 ? -6.566 -2.657 9.065 1.00 96.62 71 PHE A CA 1
ATOM 511 C C . PHE A 1 71 ? -6.358 -2.961 7.587 1.00 96.62 71 PHE A C 1
ATOM 513 O O . PHE A 1 71 ? -6.713 -2.169 6.711 1.00 96.62 71 PHE A O 1
ATOM 520 N N . ARG A 1 72 ? -5.819 -4.146 7.306 1.00 97.00 72 ARG A N 1
ATOM 521 C CA . ARG A 1 72 ? -5.628 -4.666 5.951 1.00 97.00 72 ARG A CA 1
ATOM 522 C C . ARG A 1 72 ? -6.440 -5.943 5.812 1.00 97.00 72 ARG A C 1
ATOM 524 O O . ARG A 1 72 ? -6.194 -6.899 6.542 1.00 97.00 72 ARG A O 1
ATOM 531 N N . VAL A 1 73 ? -7.401 -5.934 4.894 1.00 97.19 73 VAL A N 1
ATOM 532 C CA . VAL A 1 73 ? -8.256 -7.084 4.576 1.00 97.19 73 VAL A CA 1
ATOM 533 C C . VAL A 1 73 ? -7.911 -7.524 3.164 1.00 97.19 73 VAL A C 1
ATOM 535 O O . VAL A 1 73 ? -7.990 -6.702 2.252 1.00 97.19 73 VAL A O 1
ATOM 538 N N . ALA A 1 74 ? -7.493 -8.776 3.002 1.00 89.06 74 ALA A N 1
ATOM 539 C CA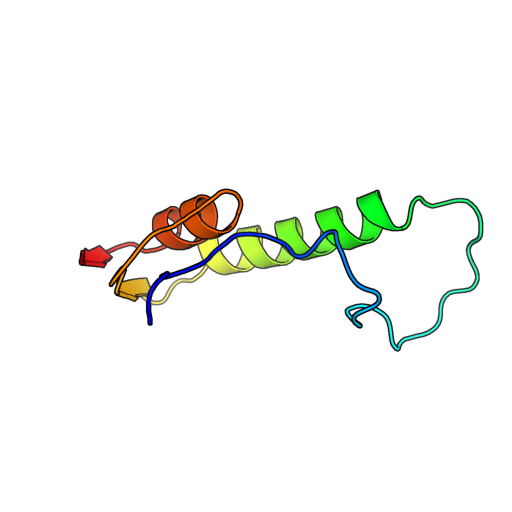 . ALA A 1 74 ? -7.053 -9.350 1.733 1.00 89.06 74 ALA A CA 1
ATOM 540 C C . ALA A 1 74 ? -7.875 -10.594 1.399 1.00 89.06 74 ALA A C 1
ATOM 542 O O . ALA A 1 74 ? -8.162 -11.361 2.347 1.00 89.06 74 ALA A O 1
#